Protein AF-A0A2M9R813-F1 (afdb_monomer)

Nearest PDB structures (foldseek):
  3gzi-assembly1_A-2  TM=3.754E-01  e=3.932E+00  Shewanella loihica PV-4
  2jcd-assembly1_B  TM=2.757E-01  e=6.248E+00  Streptomyces thioluteus

Secondary structure (DSSP, 8-state):
-------------------SSSSSSSSTT--S-PPPHHHHHHHHHHHHHHHS-----HHHHHHHHHHHHHHHHHHH-S-S-----TT--SHHHHHHHHHHHHHHHHHHT-

Foldseek 3Di:
DDDDDDDDDDDDDDDDDDDPPPVPVVPVPPPDPDDPPLLVVLVVLVVVVVVVPDDDDLQRSLLSQLVSLQVQCVVPNWAPDLD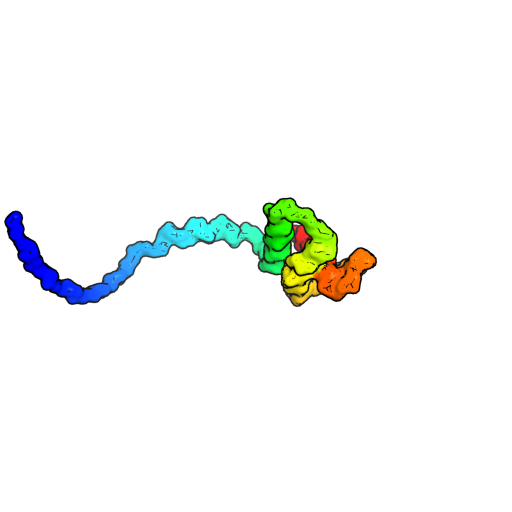ADPVQDDPSSSSSVRSVNSSVVSVVVD

Radius of gyration: 26.42 Å; Cα contacts (8 Å, |Δi|>4): 76; chains: 1; bounding box: 51×74×47 Å

pLDDT: mean 78.15, std 23.63, range [34.59, 97.69]

Structure (mmCIF, N/CA/C/O backbone):
data_AF-A0A2M9R813-F1
#
_entry.id   AF-A0A2M9R813-F1
#
loop_
_atom_site.group_PDB
_atom_site.id
_atom_site.type_symbol
_atom_site.label_atom_id
_atom_site.label_alt_id
_atom_site.label_comp_id
_atom_site.label_asym_id
_atom_site.label_entity_id
_atom_site.label_seq_id
_atom_site.pdbx_PDB_ins_code
_atom_site.Cartn_x
_atom_site.Cartn_y
_atom_site.Cartn_z
_atom_site.occupancy
_atom_site.B_iso_or_equiv
_atom_site.auth_seq_id
_atom_site.auth_comp_id
_atom_site.auth_asym_id
_atom_site.auth_atom_id
_atom_site.pdbx_PDB_model_num
ATOM 1 N N . MET A 1 1 ? -41.212 -55.891 28.209 1.00 34.78 1 MET A N 1
ATOM 2 C CA . MET A 1 1 ? -40.673 -57.266 28.129 1.00 34.78 1 MET A CA 1
ATOM 3 C C . MET A 1 1 ? -40.091 -57.402 26.726 1.00 34.78 1 MET A C 1
ATOM 5 O O . MET A 1 1 ? -40.854 -57.253 25.788 1.00 34.78 1 MET A O 1
ATOM 9 N N . ALA A 1 2 ? -38.773 -57.199 26.590 1.00 40.38 2 ALA A N 1
ATOM 10 C CA . ALA A 1 2 ? -37.757 -58.253 26.371 1.00 40.38 2 ALA A CA 1
ATOM 11 C C . ALA A 1 2 ? -37.697 -58.659 24.879 1.00 40.38 2 ALA A C 1
ATOM 13 O O . ALA A 1 2 ? -38.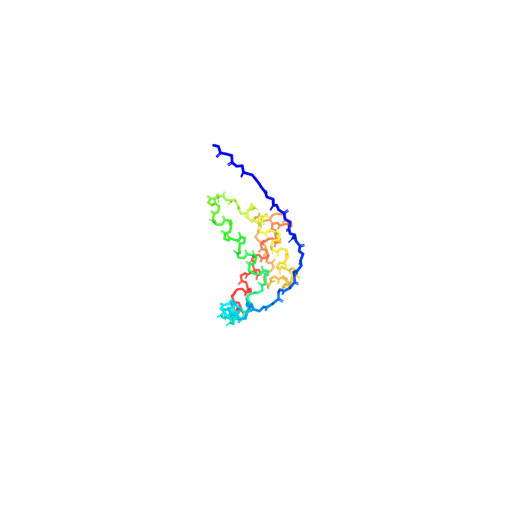743 -58.969 24.334 1.00 40.38 2 ALA A O 1
ATOM 14 N N . MET A 1 3 ? -36.591 -58.684 24.126 1.00 38.38 3 MET A N 1
ATOM 15 C CA . MET A 1 3 ? -35.130 -58.503 24.284 1.00 38.38 3 MET A CA 1
ATOM 16 C C . MET A 1 3 ? -34.584 -58.200 22.853 1.00 38.38 3 MET A C 1
ATOM 18 O O . MET A 1 3 ? -35.215 -58.612 21.884 1.00 38.38 3 MET A O 1
ATOM 22 N N . PHE A 1 4 ? -33.579 -57.331 22.642 1.00 46.47 4 PHE A N 1
ATOM 23 C CA . PHE A 1 4 ? -32.155 -57.660 22.342 1.00 46.47 4 PHE A CA 1
ATOM 24 C C . PHE A 1 4 ? -31.930 -59.007 21.620 1.00 46.47 4 PHE A C 1
ATOM 26 O O . PHE A 1 4 ? -32.503 -60.003 22.034 1.00 46.47 4 PHE A O 1
ATOM 33 N N . ALA A 1 5 ? -31.045 -59.218 20.644 1.00 47.41 5 ALA A N 1
ATOM 34 C CA . ALA A 1 5 ? -30.071 -58.480 19.826 1.00 47.41 5 ALA A CA 1
ATOM 35 C C . ALA A 1 5 ? -29.497 -59.536 18.835 1.00 47.41 5 ALA A C 1
ATOM 37 O O . ALA A 1 5 ? -29.683 -60.720 19.090 1.00 47.41 5 ALA A O 1
ATOM 38 N N . PHE A 1 6 ? -28.813 -59.156 17.749 1.00 47.72 6 PHE A N 1
ATOM 39 C CA . PHE A 1 6 ? -27.475 -59.664 17.365 1.00 47.72 6 PHE A CA 1
ATOM 40 C C . PHE A 1 6 ? -27.061 -59.156 15.971 1.00 47.72 6 PHE A C 1
ATOM 42 O O . PHE A 1 6 ? -27.744 -59.331 14.967 1.00 47.72 6 PHE A O 1
ATOM 49 N N . THR A 1 7 ? -25.911 -58.497 15.984 1.00 48.56 7 THR A N 1
ATOM 50 C CA . THR A 1 7 ? -25.053 -57.988 14.911 1.00 48.56 7 THR A CA 1
ATOM 51 C C . THR A 1 7 ? -24.156 -59.071 14.300 1.00 48.56 7 THR A C 1
ATOM 53 O O . THR A 1 7 ? -23.743 -59.961 15.041 1.00 48.56 7 THR A O 1
ATOM 56 N N . ALA A 1 8 ? -23.780 -58.894 13.021 1.00 41.41 8 ALA A N 1
ATOM 57 C CA . ALA A 1 8 ? -22.508 -59.222 12.317 1.00 41.41 8 ALA A CA 1
ATOM 58 C C . ALA A 1 8 ? -22.848 -59.560 10.839 1.00 41.41 8 ALA A C 1
ATOM 60 O O . ALA A 1 8 ? -23.820 -60.267 10.613 1.00 41.41 8 ALA A O 1
ATOM 61 N N . CYS A 1 9 ? -22.212 -59.066 9.771 1.00 43.91 9 CYS A N 1
ATOM 62 C CA . CYS A 1 9 ? -20.810 -58.724 9.520 1.00 43.91 9 CYS A CA 1
ATOM 63 C C . CYS A 1 9 ? -20.675 -57.514 8.569 1.00 43.91 9 CYS A C 1
ATOM 65 O O . CYS A 1 9 ? -21.465 -57.344 7.642 1.00 43.91 9 CYS A O 1
ATOM 67 N N . GLN A 1 10 ? -19.628 -56.719 8.803 1.00 41.56 10 GLN A N 1
ATOM 68 C CA . GLN A 1 10 ? -18.952 -55.875 7.811 1.00 41.56 10 GLN A CA 1
ATOM 69 C C . GLN A 1 10 ? -18.240 -56.763 6.772 1.00 41.56 10 GLN A C 1
ATOM 71 O O . GLN A 1 10 ? -17.797 -57.842 7.149 1.00 41.56 10 GLN A O 1
ATOM 76 N N . GLU A 1 11 ? -18.117 -56.317 5.517 1.00 39.62 11 GLU A N 1
ATOM 77 C CA . GLU A 1 11 ? -16.836 -55.915 4.890 1.00 39.62 11 GLU A CA 1
ATOM 78 C C . GLU A 1 11 ? -17.047 -55.455 3.425 1.00 39.62 11 GLU A C 1
ATOM 80 O O . GLU A 1 11 ? -17.719 -56.121 2.644 1.00 39.62 11 GLU A O 1
ATOM 85 N N . GLU A 1 12 ? -16.486 -54.270 3.146 1.00 34.59 12 GLU A N 1
ATOM 86 C CA . GLU A 1 12 ? -15.872 -53.732 1.910 1.00 34.59 12 GLU A CA 1
ATOM 87 C C . GLU A 1 12 ? -16.674 -53.523 0.595 1.00 34.59 12 GLU A C 1
ATOM 89 O O . GLU A 1 12 ? -17.234 -54.451 0.028 1.00 34.59 12 GLU A O 1
ATOM 94 N N . THR A 1 13 ? -16.930 -52.263 0.175 1.00 36.78 13 THR A N 1
ATOM 95 C CA . THR A 1 13 ? -16.181 -51.384 -0.795 1.00 36.78 13 THR A CA 1
ATOM 96 C C . THR A 1 13 ? -16.238 -51.917 -2.244 1.00 36.78 13 THR A C 1
ATOM 98 O O . THR A 1 13 ? -15.946 -53.078 -2.458 1.00 36.78 13 THR A O 1
ATOM 101 N N . GLU A 1 14 ? -16.696 -51.218 -3.297 1.00 35.81 14 GLU A N 1
ATOM 102 C CA . GLU A 1 14 ? -16.306 -49.923 -3.908 1.00 35.81 14 GLU A CA 1
ATOM 103 C C . GLU A 1 14 ? -17.496 -49.373 -4.759 1.00 35.81 14 GLU A C 1
ATOM 105 O O . GLU A 1 14 ? -18.205 -50.149 -5.394 1.00 35.81 14 GLU A O 1
ATOM 110 N N . ILE A 1 15 ? -17.943 -48.108 -4.633 1.00 42.09 15 ILE A N 1
ATOM 111 C CA . ILE A 1 15 ? -17.637 -46.909 -5.473 1.00 42.09 15 ILE A CA 1
ATOM 112 C C . ILE A 1 15 ? -17.640 -47.256 -6.991 1.00 42.09 15 ILE A C 1
ATOM 114 O O . ILE A 1 15 ? -16.973 -48.192 -7.403 1.00 42.09 15 ILE A O 1
ATOM 118 N N . ILE A 1 16 ? -18.375 -46.601 -7.907 1.00 39.75 16 ILE A N 1
ATOM 119 C CA . ILE A 1 16 ? -18.110 -45.274 -8.510 1.00 39.75 16 ILE A CA 1
ATOM 120 C C . ILE A 1 16 ? -19.313 -44.867 -9.411 1.00 39.75 16 ILE A C 1
ATOM 122 O O . ILE A 1 16 ? -19.950 -45.721 -10.021 1.00 39.75 16 ILE A O 1
ATOM 126 N N . GLN A 1 17 ? -19.509 -43.547 -9.567 1.00 37.88 17 GLN A N 1
ATOM 127 C CA . GLN A 1 17 ? -20.122 -42.806 -10.698 1.00 37.88 17 GLN A CA 1
ATOM 128 C C . GLN A 1 17 ? -21.411 -42.037 -10.387 1.00 37.88 17 GLN A C 1
ATOM 130 O O . GLN A 1 17 ? -22.493 -42.331 -10.888 1.00 37.88 17 GLN A O 1
ATOM 135 N N . THR A 1 18 ? -21.272 -40.937 -9.646 1.00 47.44 18 THR A N 1
ATOM 136 C CA . THR A 1 18 ? -22.123 -39.755 -9.862 1.00 47.44 18 THR A CA 1
ATOM 137 C C . THR A 1 18 ? -21.337 -38.486 -9.523 1.00 47.44 18 THR A C 1
ATOM 139 O O . THR A 1 18 ? -21.553 -37.868 -8.490 1.00 47.44 18 THR A O 1
ATOM 142 N N . GLU A 1 19 ? -20.384 -38.102 -10.378 1.00 45.78 19 GLU A N 1
ATOM 143 C CA . GLU A 1 19 ? -19.615 -36.855 -10.192 1.00 45.78 19 GLU A CA 1
ATOM 144 C C . GLU A 1 19 ? -19.518 -35.980 -11.454 1.00 45.78 19 GLU A C 1
ATOM 146 O O . GLU A 1 19 ? -18.817 -34.973 -11.468 1.00 45.78 19 GLU A O 1
ATOM 151 N N . GLU A 1 20 ? -20.264 -36.295 -12.516 1.00 44.31 20 GLU A N 1
ATOM 152 C CA . GLU A 1 20 ? -20.107 -35.613 -13.811 1.00 44.31 20 GLU A CA 1
ATOM 153 C C . GLU A 1 20 ? -21.078 -34.441 -14.059 1.00 44.31 20 GLU A C 1
ATOM 155 O O . GLU A 1 20 ? -21.104 -33.884 -15.152 1.00 44.31 20 GLU A O 1
ATOM 160 N N . GLN A 1 21 ? -21.881 -34.022 -13.070 1.00 40.94 21 GLN A N 1
ATOM 161 C CA . GLN A 1 21 ? -22.896 -32.969 -13.281 1.00 40.94 21 GLN A CA 1
ATOM 162 C C . GLN A 1 21 ? -22.840 -31.750 -12.350 1.00 40.94 21 GLN A C 1
ATOM 164 O O . GLN A 1 21 ? -23.660 -30.847 -12.497 1.00 40.94 21 GLN A O 1
ATOM 169 N N . VAL A 1 22 ? -21.844 -31.627 -11.465 1.00 47.00 22 VAL A N 1
ATOM 170 C CA . VAL A 1 22 ? -21.679 -30.405 -10.636 1.00 47.00 22 VAL A CA 1
ATOM 171 C C . VAL A 1 22 ? -20.508 -29.524 -11.103 1.00 47.00 22 VAL A C 1
ATOM 173 O O . VAL A 1 22 ? -20.401 -28.353 -10.737 1.00 47.00 22 VAL A O 1
ATOM 176 N N . THR A 1 23 ? -19.656 -30.021 -11.999 1.00 42.53 23 THR A N 1
ATOM 177 C CA . THR A 1 23 ? -18.474 -29.299 -12.504 1.00 42.53 23 THR A CA 1
ATOM 178 C C . THR A 1 23 ? -18.776 -28.290 -13.618 1.00 42.53 23 THR A C 1
ATOM 180 O O . THR A 1 23 ? -17.991 -27.365 -13.821 1.00 42.53 23 THR A O 1
ATOM 183 N N . ALA A 1 24 ? -19.932 -28.375 -14.286 1.00 41.44 24 ALA A N 1
ATOM 184 C CA . ALA A 1 24 ? -20.258 -27.507 -15.424 1.00 41.44 24 ALA A CA 1
ATOM 185 C C . ALA A 1 24 ? -20.794 -26.107 -15.047 1.00 41.44 24 ALA A C 1
ATOM 187 O O . ALA A 1 24 ? -20.726 -25.192 -15.865 1.00 41.44 24 ALA A O 1
ATOM 188 N N . GLN A 1 25 ? -21.277 -25.884 -13.815 1.00 40.50 25 GLN A N 1
ATOM 189 C CA . GLN A 1 25 ? -21.787 -24.564 -13.390 1.00 40.50 25 GLN A CA 1
ATOM 190 C C . GLN A 1 25 ? -20.786 -23.707 -12.600 1.00 40.50 25 GLN A C 1
ATOM 192 O O . GLN A 1 25 ? -21.023 -22.515 -12.417 1.00 40.50 25 GLN A O 1
ATOM 197 N N . LYS A 1 26 ? -19.627 -24.247 -12.198 1.00 46.31 26 LYS A N 1
ATOM 198 C CA . LYS A 1 26 ? -18.575 -23.462 -11.518 1.00 46.31 26 LYS A CA 1
ATOM 199 C C . LYS A 1 26 ? -17.533 -22.836 -12.453 1.00 46.31 26 LYS A C 1
ATOM 201 O O . LYS A 1 26 ? -16.711 -22.053 -11.991 1.00 46.31 26 LYS A O 1
ATOM 206 N N . GLN A 1 27 ? -17.570 -23.128 -13.755 1.00 43.53 27 GLN A N 1
ATOM 207 C CA . GLN A 1 27 ? -16.565 -22.652 -14.722 1.00 43.53 27 GLN A CA 1
ATOM 208 C C . GLN A 1 27 ? -17.059 -21.554 -15.685 1.00 43.53 27 GLN A C 1
ATOM 210 O O . GLN A 1 27 ? -16.294 -21.082 -16.523 1.00 43.53 27 GLN A O 1
ATOM 215 N N . ALA A 1 28 ? -18.298 -21.071 -15.544 1.00 43.91 28 ALA A N 1
ATOM 216 C CA . ALA A 1 28 ? -18.893 -20.092 -16.465 1.00 43.91 28 ALA A CA 1
ATOM 217 C C . ALA A 1 28 ? -18.707 -18.604 -16.074 1.00 43.91 28 ALA A C 1
ATOM 219 O O . ALA A 1 28 ? -19.365 -17.738 -16.645 1.00 43.91 28 ALA A O 1
ATOM 220 N N . GLN A 1 29 ? -17.803 -18.270 -15.141 1.00 44.00 29 GLN A N 1
ATOM 221 C CA . GLN A 1 29 ? -17.416 -16.873 -14.845 1.00 44.00 29 GLN A CA 1
ATOM 222 C C . GLN A 1 29 ? -15.901 -16.603 -14.901 1.00 44.00 29 GLN A C 1
ATOM 224 O O . GLN A 1 29 ? -15.451 -15.524 -14.533 1.00 44.00 29 GLN A O 1
ATOM 229 N N . ALA A 1 30 ? -15.097 -17.526 -15.429 1.00 44.88 30 ALA A N 1
ATOM 230 C CA . ALA A 1 30 ? -13.654 -17.331 -15.599 1.00 44.88 30 ALA A CA 1
ATOM 231 C C . ALA A 1 30 ? -13.288 -16.940 -17.044 1.00 44.88 30 ALA A C 1
ATOM 233 O O . ALA A 1 30 ? -12.447 -17.574 -17.670 1.00 44.88 30 ALA A O 1
ATOM 234 N N . LYS A 1 31 ? -13.939 -15.914 -17.610 1.00 52.19 31 LYS A N 1
ATOM 235 C CA . LYS A 1 31 ? -13.509 -15.278 -18.874 1.00 52.19 31 LYS A CA 1
ATOM 236 C C . LYS A 1 31 ? -13.784 -13.772 -18.876 1.00 52.19 31 LYS A C 1
ATOM 238 O O . LYS A 1 31 ? -14.630 -13.281 -19.614 1.00 52.19 31 LYS A O 1
ATOM 243 N N . LYS A 1 32 ? -13.036 -13.039 -18.055 1.00 48.19 32 LYS A N 1
ATOM 244 C CA . LYS A 1 32 ? -12.645 -11.634 -18.265 1.00 48.19 32 LYS A CA 1
ATOM 245 C C . LYS A 1 32 ? -11.224 -11.532 -17.723 1.00 48.19 32 LYS A C 1
ATOM 247 O O . LYS A 1 32 ? -10.976 -12.129 -16.682 1.00 48.19 32 LYS A O 1
ATOM 252 N N . GLY A 1 33 ? -10.299 -10.901 -18.452 1.00 53.00 33 GLY A N 1
ATOM 253 C CA . GLY A 1 33 ? -8.863 -10.894 -18.133 1.00 53.00 33 GLY A CA 1
ATOM 254 C C . GLY A 1 33 ? -8.622 -10.746 -16.632 1.00 53.00 33 GLY A C 1
ATOM 255 O O . GLY A 1 33 ? -8.951 -9.711 -16.053 1.00 53.00 33 GLY A O 1
ATOM 256 N N . SER A 1 34 ? -8.157 -11.824 -15.997 1.00 64.38 34 SER A N 1
ATOM 257 C CA . SER A 1 34 ? -8.105 -11.905 -14.540 1.00 64.38 34 SER A CA 1
ATOM 258 C C . SER A 1 34 ? -7.259 -10.756 -14.003 1.00 64.38 34 SER A C 1
ATOM 260 O O . SER A 1 34 ? -6.187 -10.450 -14.531 1.00 64.38 34 SER A O 1
ATOM 262 N N . GLU A 1 35 ? -7.770 -10.051 -12.998 1.00 70.75 35 GLU A N 1
ATOM 263 C CA . GLU A 1 35 ? -6.973 -9.090 -12.238 1.00 70.75 35 GLU A CA 1
ATOM 264 C C . GLU A 1 35 ? -5.736 -9.779 -11.655 1.00 70.75 35 GLU A C 1
ATOM 266 O O . GLU A 1 35 ? -5.884 -10.902 -11.166 1.00 70.75 35 GLU A O 1
ATOM 271 N N . PRO A 1 36 ? -4.517 -9.188 -11.749 1.00 86.06 36 PRO A N 1
ATOM 272 C CA . PRO A 1 36 ? -3.379 -9.694 -11.013 1.00 86.06 36 PRO A CA 1
ATOM 273 C C . PRO A 1 36 ? -3.787 -9.924 -9.568 1.00 86.06 36 PRO A C 1
ATOM 275 O O . PRO A 1 36 ? -4.548 -9.144 -8.977 1.00 86.06 36 PRO A O 1
ATOM 278 N N . ARG A 1 37 ? -3.296 -11.024 -9.010 1.00 90.00 37 ARG A N 1
ATOM 279 C CA . ARG A 1 37 ? -3.651 -11.446 -7.661 1.00 90.00 37 ARG A CA 1
ATOM 280 C C . ARG A 1 37 ? -3.330 -10.346 -6.652 1.00 90.00 37 ARG A C 1
ATOM 282 O O . ARG A 1 37 ? -4.117 -10.088 -5.752 1.00 90.00 37 ARG A O 1
ATOM 289 N N . GLU A 1 38 ? -2.207 -9.674 -6.840 1.00 91.88 38 GLU A N 1
ATOM 290 C CA . GLU A 1 38 ? -1.667 -8.634 -5.974 1.00 91.88 38 GLU A CA 1
ATOM 291 C C . GLU A 1 38 ? -2.547 -7.379 -6.002 1.00 91.88 38 GLU A C 1
ATOM 293 O O . GLU A 1 38 ? -2.843 -6.806 -4.956 1.00 91.88 38 GLU A O 1
ATOM 298 N N . VAL A 1 39 ? -3.050 -7.000 -7.182 1.00 92.44 39 VAL A N 1
ATOM 299 C CA . VAL A 1 39 ? -4.005 -5.889 -7.336 1.00 92.44 39 VAL A CA 1
ATOM 300 C C . VAL A 1 39 ? -5.325 -6.221 -6.628 1.00 92.44 39 VAL A C 1
ATOM 302 O O . VAL A 1 39 ? -5.882 -5.373 -5.929 1.00 92.44 39 VAL A O 1
ATOM 305 N N . SER A 1 40 ? -5.791 -7.470 -6.740 1.00 93.50 40 SER A N 1
ATOM 306 C CA . SER A 1 40 ? -7.000 -7.941 -6.046 1.00 93.50 40 SER A CA 1
ATOM 307 C C . SER A 1 40 ? -6.822 -7.903 -4.523 1.00 93.50 40 SER A C 1
ATOM 309 O O . SER A 1 40 ? -7.666 -7.359 -3.817 1.00 93.50 40 SER A O 1
ATOM 311 N N . GLN A 1 41 ? -5.685 -8.389 -4.015 1.00 94.44 41 GLN A N 1
ATOM 312 C CA . GLN A 1 41 ? -5.348 -8.363 -2.586 1.00 94.44 41 GLN A CA 1
ATOM 313 C C . GLN A 1 41 ? -5.242 -6.939 -2.035 1.00 94.44 41 GLN A C 1
ATOM 315 O O . GLN A 1 41 ? -5.720 -6.657 -0.936 1.00 94.44 41 GLN A O 1
ATOM 320 N N . PHE A 1 42 ? -4.644 -6.023 -2.800 1.00 96.19 42 PHE A N 1
ATOM 321 C CA . PHE A 1 42 ? -4.570 -4.617 -2.415 1.00 96.19 42 PHE A CA 1
ATOM 322 C C . PHE A 1 42 ? -5.978 -4.011 -2.302 1.00 96.19 42 PHE A C 1
ATOM 324 O O . PHE A 1 42 ? -6.313 -3.362 -1.308 1.00 96.19 42 PHE A O 1
ATOM 331 N N . ARG A 1 43 ? -6.837 -4.273 -3.296 1.00 95.00 43 ARG A N 1
ATOM 332 C CA . ARG A 1 43 ? -8.238 -3.830 -3.309 1.00 95.00 43 ARG A CA 1
ATOM 333 C C . ARG A 1 43 ? -9.029 -4.397 -2.129 1.00 95.00 43 ARG A C 1
ATOM 335 O O . ARG A 1 43 ? -9.785 -3.659 -1.501 1.00 95.00 43 ARG A O 1
ATOM 342 N N . GLU A 1 44 ? -8.860 -5.679 -1.819 1.00 96.12 44 GLU A N 1
ATOM 343 C CA . GLU A 1 44 ? -9.488 -6.327 -0.664 1.00 96.12 44 GLU A CA 1
ATOM 344 C C . GLU A 1 44 ? -9.074 -5.650 0.643 1.00 96.12 44 GLU A C 1
ATOM 346 O O . GLU A 1 44 ? -9.941 -5.337 1.459 1.00 96.12 44 GLU A O 1
ATOM 351 N N . LYS A 1 45 ? -7.784 -5.329 0.808 1.00 96.31 45 LYS A N 1
ATOM 352 C CA . LYS A 1 45 ? -7.306 -4.648 2.015 1.00 96.31 45 LYS A CA 1
ATOM 353 C C . LYS A 1 45 ? -7.887 -3.243 2.162 1.00 96.31 45 LYS A C 1
ATOM 355 O O . LYS A 1 45 ? -8.306 -2.869 3.253 1.00 96.31 45 LYS A O 1
ATOM 360 N N . LEU A 1 46 ? -7.994 -2.486 1.067 1.00 94.69 46 LEU A N 1
ATOM 361 C CA . LEU A 1 46 ? -8.685 -1.189 1.072 1.00 94.69 46 LEU A CA 1
ATOM 362 C C . LEU A 1 46 ? -10.154 -1.323 1.499 1.00 94.69 46 LEU A C 1
ATOM 364 O O . LEU A 1 46 ? -10.649 -0.5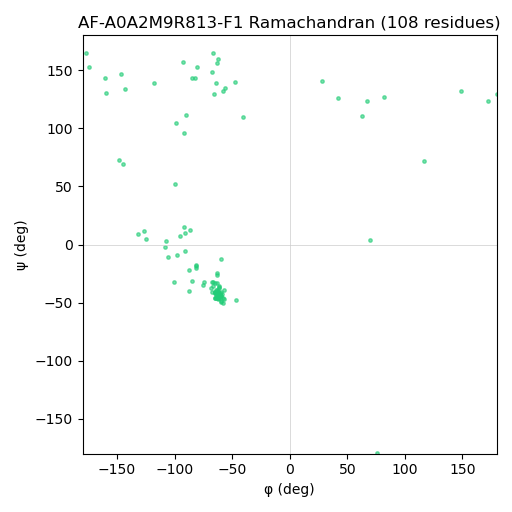08 2.275 1.00 94.69 46 LEU A O 1
ATOM 368 N N . GLN A 1 47 ? -10.854 -2.350 1.011 1.00 95.44 47 GLN A N 1
ATOM 369 C CA . GLN A 1 47 ? -12.244 -2.601 1.395 1.00 95.44 47 GLN A CA 1
ATOM 370 C C . GLN A 1 47 ? -12.376 -3.029 2.857 1.00 95.44 47 GLN A C 1
ATOM 372 O O . GLN A 1 47 ? -13.336 -2.633 3.506 1.00 95.44 47 GLN A O 1
ATOM 377 N N . GLU A 1 48 ? -11.440 -3.822 3.375 1.00 95.38 48 GLU A N 1
ATOM 378 C CA . GLU A 1 48 ? -11.391 -4.211 4.787 1.00 95.38 48 GLU A CA 1
ATOM 379 C C . GLU A 1 48 ? -11.262 -2.976 5.688 1.00 95.38 48 GLU A C 1
ATOM 381 O O . GLU A 1 48 ? -12.080 -2.792 6.587 1.00 95.38 48 GLU A O 1
ATOM 386 N N . ILE A 1 49 ? -10.312 -2.085 5.379 1.00 93.50 49 ILE A N 1
ATOM 387 C CA . ILE A 1 49 ? -10.101 -0.821 6.102 1.00 93.50 49 ILE A CA 1
ATOM 388 C C . ILE A 1 49 ? -11.354 0.062 6.024 1.00 93.50 49 ILE A C 1
ATOM 390 O O . ILE A 1 49 ? -11.777 0.626 7.024 1.00 93.50 49 ILE A O 1
ATOM 394 N N . ALA A 1 50 ? -11.990 0.165 4.854 1.00 92.25 50 ALA A N 1
ATOM 395 C CA . ALA A 1 50 ? -13.211 0.955 4.701 1.00 92.25 50 ALA A CA 1
ATOM 396 C C . ALA A 1 50 ? -14.416 0.356 5.453 1.00 92.25 50 ALA A C 1
ATOM 398 O O . ALA A 1 50 ? -15.288 1.093 5.910 1.00 92.25 50 ALA A O 1
ATOM 399 N N . ARG A 1 51 ? -14.487 -0.977 5.572 1.00 94.75 51 ARG A N 1
ATOM 400 C CA . ARG A 1 51 ? -15.573 -1.691 6.264 1.00 94.75 51 ARG A CA 1
ATOM 401 C C . ARG A 1 51 ? -15.409 -1.728 7.779 1.00 94.75 51 ARG A C 1
ATOM 403 O O . ARG A 1 51 ? -16.411 -1.960 8.448 1.00 94.75 51 ARG A O 1
ATOM 410 N N . SER A 1 52 ? -14.205 -1.520 8.317 1.00 92.44 52 SER A N 1
ATOM 411 C CA . SER A 1 52 ? -13.996 -1.534 9.771 1.00 92.44 52 SER A CA 1
ATOM 412 C C . SER A 1 52 ? -14.770 -0.417 10.479 1.00 92.44 52 SER A C 1
ATOM 414 O O . SER A 1 52 ? -15.111 -0.557 11.648 1.00 92.44 52 SER A O 1
ATOM 416 N N . GLY A 1 53 ? -15.083 0.676 9.771 1.00 87.75 53 GLY A N 1
ATOM 417 C CA . GLY A 1 53 ? -15.753 1.845 10.346 1.00 87.75 53 GLY A CA 1
ATOM 418 C C . GLY A 1 53 ? -14.865 2.641 11.307 1.00 87.75 53 GLY A C 1
ATOM 419 O O . GLY A 1 53 ? -15.327 3.614 11.901 1.00 87.75 53 GLY A O 1
ATOM 420 N N . GLU A 1 54 ? -13.598 2.249 11.452 1.00 91.69 54 GLU A N 1
ATOM 421 C CA . GLU A 1 54 ? -12.615 2.944 12.270 1.00 91.69 54 GLU A CA 1
ATOM 422 C C . GLU A 1 54 ? -12.011 4.122 11.498 1.00 91.69 54 GLU A C 1
ATOM 424 O O . GLU A 1 54 ? -11.771 4.069 10.289 1.00 91.69 54 GLU A O 1
ATOM 429 N N . SER A 1 55 ? -11.752 5.214 12.215 1.00 92.38 55 SER A N 1
ATOM 430 C CA . SER A 1 55 ? -11.082 6.384 11.656 1.00 92.38 55 SER A CA 1
ATOM 431 C C . SER A 1 55 ? -9.580 6.271 11.884 1.00 92.38 55 SER A C 1
ATOM 433 O O . SER A 1 55 ? -9.084 6.673 12.932 1.00 92.38 55 SER A O 1
ATOM 435 N N . TYR A 1 56 ? -8.859 5.768 10.886 1.00 92.94 56 TYR A N 1
ATOM 436 C CA . TYR A 1 56 ? -7.396 5.726 10.895 1.00 92.94 56 TYR A CA 1
ATOM 437 C C . TYR A 1 56 ? -6.787 7.044 10.404 1.00 92.94 56 TYR A C 1
ATOM 439 O O . TYR A 1 56 ? -7.279 7.658 9.450 1.00 92.94 56 TYR A O 1
ATOM 447 N N . SER A 1 57 ? -5.671 7.444 11.004 1.00 93.75 57 SER A N 1
ATOM 448 C CA . SER A 1 57 ? -4.765 8.453 10.451 1.00 93.75 57 SER A CA 1
ATOM 449 C C . SER A 1 57 ? -4.087 7.959 9.164 1.00 93.75 57 SER A C 1
ATOM 451 O O . SER A 1 57 ? -4.078 6.766 8.860 1.00 93.75 57 SER A O 1
ATOM 453 N N . GLU A 1 58 ? -3.491 8.869 8.389 1.00 91.81 58 GLU A N 1
ATOM 454 C CA . GLU A 1 58 ? -2.782 8.503 7.149 1.00 91.81 58 GLU A CA 1
ATOM 455 C C . GLU A 1 58 ? -1.589 7.570 7.403 1.00 91.81 58 GLU A C 1
ATOM 457 O O . GLU A 1 58 ? -1.374 6.628 6.644 1.00 91.81 58 GLU A O 1
ATOM 462 N N . SER A 1 59 ? -0.866 7.779 8.507 1.00 93.44 59 SER A N 1
ATOM 463 C CA . SER A 1 59 ? 0.223 6.896 8.944 1.00 93.44 59 SER A CA 1
ATOM 464 C C . SER A 1 59 ? -0.295 5.484 9.245 1.00 93.44 59 SER A C 1
ATOM 466 O O . SER A 1 59 ? 0.230 4.502 8.726 1.00 93.44 59 SER A O 1
ATOM 468 N N . GLU A 1 60 ? -1.398 5.359 9.989 1.00 95.00 60 GLU A N 1
ATOM 469 C CA . GLU A 1 60 ? -1.995 4.053 10.298 1.00 95.00 60 GLU A CA 1
ATOM 470 C C . GLU A 1 60 ? -2.492 3.335 9.040 1.00 95.00 60 GLU A C 1
ATOM 472 O O . GLU A 1 60 ? -2.233 2.143 8.869 1.00 95.00 60 GLU A O 1
ATOM 477 N N . LYS A 1 61 ? -3.142 4.051 8.113 1.00 94.31 61 LYS A N 1
ATOM 478 C CA . LYS A 1 61 ? -3.540 3.480 6.815 1.00 94.31 61 LYS A CA 1
ATOM 479 C C . LYS A 1 61 ? -2.330 2.979 6.037 1.00 94.31 61 LYS A C 1
ATOM 481 O O . LYS A 1 61 ? -2.381 1.882 5.482 1.00 94.31 61 LYS A O 1
ATOM 486 N N . ALA A 1 62 ? -1.248 3.755 6.007 1.00 94.81 62 ALA A N 1
ATOM 487 C CA . ALA A 1 62 ? -0.017 3.366 5.336 1.00 94.81 62 ALA A CA 1
ATOM 488 C C . ALA A 1 62 ? 0.560 2.082 5.953 1.00 94.81 62 ALA A C 1
ATOM 490 O O . ALA A 1 62 ? 0.840 1.129 5.229 1.00 94.81 62 ALA A O 1
ATOM 491 N N . MET A 1 63 ? 0.616 1.982 7.281 1.00 96.56 63 MET A N 1
ATOM 492 C CA . MET A 1 63 ? 1.081 0.768 7.960 1.00 96.56 63 MET A CA 1
ATOM 493 C C . MET A 1 63 ? 0.184 -0.451 7.698 1.00 96.56 63 MET A C 1
ATOM 495 O O . MET A 1 63 ? 0.688 -1.554 7.488 1.00 96.56 63 MET A O 1
ATOM 499 N N . LEU A 1 64 ? -1.139 -0.270 7.650 1.00 96.50 64 LEU A N 1
ATOM 500 C CA . LEU A 1 64 ? -2.088 -1.342 7.323 1.00 96.50 64 LEU A CA 1
ATOM 501 C C . LEU A 1 64 ? -1.960 -1.826 5.870 1.00 96.50 64 LEU A C 1
ATOM 503 O O . LEU A 1 64 ? -2.203 -3.002 5.584 1.00 96.50 64 LEU A O 1
ATOM 507 N N . LEU A 1 65 ? -1.591 -0.927 4.955 1.00 96.75 65 LEU A N 1
ATOM 508 C CA . LEU A 1 65 ? -1.413 -1.219 3.533 1.00 96.75 65 LEU A CA 1
ATOM 509 C C . LEU A 1 65 ? -0.004 -1.707 3.187 1.00 96.75 65 LEU A C 1
ATOM 511 O O . LEU A 1 65 ? 0.159 -2.388 2.175 1.00 96.75 65 LEU A O 1
ATOM 515 N N . TYR A 1 66 ? 1.002 -1.421 4.014 1.00 97.69 66 TYR A N 1
ATOM 516 C CA . TYR A 1 66 ? 2.402 -1.759 3.752 1.00 97.69 66 TYR A CA 1
ATOM 517 C C . TYR A 1 66 ? 2.625 -3.213 3.276 1.00 97.69 66 TYR A C 1
ATOM 519 O O . TYR A 1 66 ? 3.262 -3.395 2.236 1.00 97.69 66 TYR A O 1
ATOM 527 N N . PRO A 1 67 ? 2.051 -4.261 3.909 1.00 97.12 67 PRO A N 1
ATOM 528 C CA . PRO A 1 67 ? 2.314 -5.642 3.497 1.00 97.12 67 PRO A CA 1
ATOM 529 C C . PRO A 1 67 ? 1.808 -5.986 2.091 1.00 97.12 67 PRO A C 1
ATOM 531 O O . PRO A 1 67 ? 2.404 -6.816 1.403 1.00 97.12 67 PRO A O 1
ATOM 534 N N . VAL A 1 68 ? 0.688 -5.390 1.668 1.00 97.19 68 VAL A N 1
ATOM 535 C CA . VAL A 1 68 ? 0.130 -5.604 0.321 1.00 97.19 68 VAL A CA 1
ATOM 536 C C . VAL A 1 68 ? 0.781 -4.679 -0.703 1.00 97.19 68 VAL A C 1
ATOM 538 O O . VAL A 1 68 ? 0.977 -5.083 -1.845 1.00 97.19 68 VAL A O 1
ATOM 541 N N . ALA A 1 69 ? 1.189 -3.480 -0.285 1.00 97.12 69 ALA A N 1
ATOM 542 C CA . ALA A 1 69 ? 1.932 -2.530 -1.100 1.00 97.12 69 ALA A CA 1
ATOM 543 C C . ALA A 1 69 ? 3.318 -3.048 -1.489 1.00 97.12 69 ALA A C 1
ATOM 545 O O . ALA A 1 69 ? 3.671 -2.994 -2.664 1.00 97.12 69 ALA A O 1
ATOM 546 N N . GLN A 1 70 ? 4.064 -3.607 -0.531 1.00 97.44 70 GLN A N 1
ATOM 547 C CA . GLN A 1 70 ? 5.377 -4.198 -0.788 1.00 97.44 70 GLN A CA 1
ATOM 548 C C . GLN A 1 70 ? 5.272 -5.311 -1.835 1.00 97.44 70 GLN A C 1
ATOM 550 O O . GLN A 1 70 ? 5.955 -5.262 -2.849 1.00 97.44 70 GLN A O 1
ATOM 555 N N . LYS A 1 71 ? 4.336 -6.254 -1.656 1.00 96.06 71 LYS A N 1
ATOM 556 C CA . LYS A 1 71 ? 4.114 -7.350 -2.615 1.00 96.06 71 LYS A CA 1
ATOM 557 C C . LYS A 1 71 ? 3.738 -6.850 -4.006 1.00 96.06 71 LYS A C 1
ATOM 559 O O . LYS A 1 71 ? 4.197 -7.397 -5.002 1.00 96.06 71 LYS A O 1
ATOM 564 N N . LEU A 1 72 ? 2.894 -5.822 -4.077 1.00 95.94 72 LEU A N 1
ATOM 565 C CA . LEU A 1 72 ? 2.499 -5.220 -5.344 1.00 95.94 72 LEU A CA 1
ATOM 566 C C . LEU A 1 72 ? 3.711 -4.616 -6.070 1.00 95.94 72 LEU A C 1
ATOM 568 O O . LEU A 1 72 ? 3.870 -4.844 -7.268 1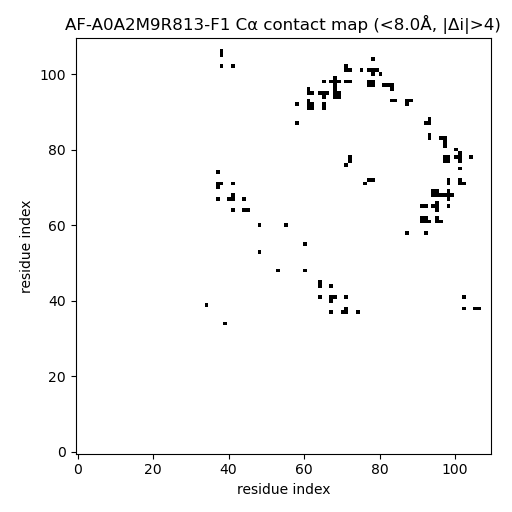.00 95.94 72 LEU A O 1
ATOM 5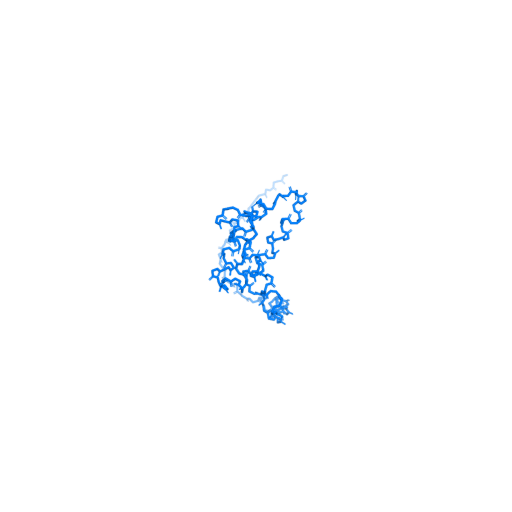72 N N . ILE A 1 73 ? 4.568 -3.884 -5.351 1.00 96.38 73 ILE A N 1
ATOM 573 C CA . ILE A 1 73 ? 5.809 -3.316 -5.896 1.00 96.38 73 ILE A CA 1
ATOM 574 C C . ILE A 1 73 ? 6.784 -4.425 -6.301 1.00 96.38 73 ILE A C 1
ATOM 576 O O . ILE A 1 73 ? 7.380 -4.339 -7.370 1.00 96.38 73 ILE A O 1
ATOM 580 N N . ASP A 1 74 ? 6.923 -5.483 -5.505 1.00 95.69 74 ASP A N 1
ATOM 581 C CA . ASP A 1 74 ? 7.836 -6.591 -5.806 1.00 95.69 74 ASP A CA 1
ATOM 582 C C . ASP A 1 74 ? 7.465 -7.297 -7.121 1.00 95.69 74 ASP A C 1
ATOM 584 O O . ASP A 1 74 ? 8.341 -7.718 -7.874 1.00 95.69 74 ASP A O 1
ATOM 588 N N . VAL A 1 75 ? 6.165 -7.407 -7.418 1.00 95.25 75 VAL A N 1
ATOM 589 C CA . VAL A 1 75 ? 5.660 -8.080 -8.626 1.00 95.25 75 VAL A CA 1
ATOM 590 C C . VAL A 1 75 ? 5.580 -7.143 -9.832 1.00 95.25 75 VAL A C 1
ATOM 592 O O . VAL A 1 75 ? 5.889 -7.552 -10.951 1.00 95.25 75 VAL A O 1
ATOM 595 N N . HIS A 1 76 ? 5.150 -5.895 -9.637 1.00 92.94 76 HIS A N 1
ATOM 596 C CA . HIS A 1 76 ? 4.852 -4.964 -10.733 1.00 92.94 76 HIS A CA 1
ATOM 597 C C . HIS A 1 76 ? 5.872 -3.829 -10.894 1.00 92.94 76 HIS A C 1
ATOM 599 O O . HIS A 1 76 ? 5.738 -3.010 -11.809 1.00 92.94 76 HIS A O 1
ATOM 605 N N . GLY A 1 77 ? 6.878 -3.773 -10.025 1.00 94.06 77 GLY A N 1
ATOM 606 C CA . GLY A 1 77 ? 7.854 -2.696 -9.947 1.00 94.06 77 GLY A CA 1
ATOM 607 C C . GLY A 1 77 ? 7.307 -1.428 -9.292 1.00 94.06 77 GLY A C 1
ATOM 608 O O . GLY A 1 77 ? 6.142 -1.334 -8.898 1.00 94.06 77 GLY A O 1
ATOM 609 N N . MET A 1 78 ? 8.177 -0.422 -9.210 1.00 95.81 78 MET A N 1
ATOM 610 C CA . MET A 1 78 ? 7.829 0.906 -8.706 1.00 95.81 78 MET A CA 1
ATOM 611 C C . MET A 1 78 ? 6.776 1.603 -9.595 1.00 95.81 78 MET A C 1
ATOM 613 O O . MET A 1 78 ? 6.632 1.255 -10.779 1.00 95.81 78 MET A O 1
ATOM 617 N N . PRO A 1 79 ? 6.013 2.564 -9.039 1.00 95.44 79 PRO A N 1
ATOM 618 C CA . PRO A 1 79 ? 5.185 3.464 -9.839 1.00 95.44 79 PRO A CA 1
ATOM 619 C C . PRO A 1 79 ? 6.032 4.331 -10.777 1.00 95.44 79 PRO A C 1
ATOM 621 O O . PRO A 1 79 ? 7.227 4.522 -10.543 1.00 95.44 79 PRO A O 1
ATOM 624 N N . GLU A 1 80 ? 5.407 4.864 -11.825 1.00 94.06 80 GLU A N 1
ATOM 625 C CA . G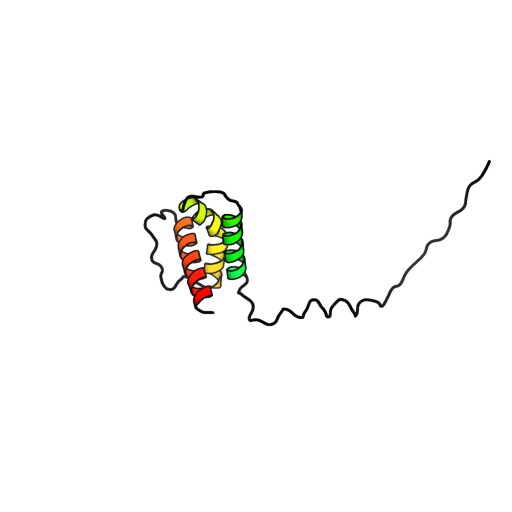LU A 1 80 ? 6.033 5.843 -12.723 1.00 94.06 80 GLU A CA 1
ATOM 626 C C . GLU A 1 80 ? 6.396 7.125 -11.962 1.00 94.06 80 GLU A C 1
ATOM 628 O O . GLU A 1 80 ? 7.478 7.683 -12.150 1.00 94.06 80 GLU A O 1
ATOM 633 N N . ASP A 1 81 ? 5.515 7.561 -11.058 1.00 94.06 81 ASP A N 1
ATOM 634 C CA . ASP A 1 81 ? 5.762 8.680 -10.153 1.00 94.06 81 ASP A CA 1
ATOM 635 C C . ASP A 1 81 ? 6.199 8.193 -8.763 1.00 94.06 81 ASP A C 1
ATOM 637 O O . ASP A 1 81 ? 5.386 7.774 -7.933 1.00 94.06 81 ASP A O 1
ATOM 641 N N . THR A 1 82 ? 7.498 8.319 -8.488 1.00 94.56 82 THR A N 1
ATOM 642 C CA . THR A 1 82 ? 8.104 7.947 -7.204 1.00 94.56 82 THR A CA 1
ATOM 643 C C . THR A 1 82 ? 8.155 9.091 -6.192 1.00 94.56 82 THR A C 1
ATOM 645 O O . THR A 1 82 ? 8.830 8.967 -5.169 1.00 94.56 82 THR A O 1
ATOM 648 N N . THR A 1 83 ? 7.501 10.228 -6.451 1.00 95.19 83 THR A N 1
ATOM 649 C CA . THR A 1 83 ? 7.414 11.295 -5.447 1.00 95.19 83 THR A CA 1
ATOM 650 C C . THR A 1 83 ? 6.633 10.801 -4.235 1.00 95.19 83 THR A C 1
ATOM 652 O O . THR A 1 83 ? 5.621 10.108 -4.369 1.00 95.19 83 THR A O 1
ATOM 655 N N . VAL A 1 84 ? 7.094 11.154 -3.039 1.00 92.44 84 VAL A N 1
ATOM 656 C CA . VAL A 1 84 ? 6.432 10.782 -1.789 1.00 92.44 84 VAL A CA 1
ATOM 657 C C . VAL A 1 84 ? 5.997 12.039 -1.058 1.00 92.44 84 VAL A C 1
ATOM 659 O O . VAL A 1 84 ? 6.727 13.031 -1.035 1.00 92.44 84 VAL A O 1
ATOM 662 N N . ASP A 1 85 ? 4.795 12.004 -0.490 1.00 90.81 85 ASP A N 1
ATOM 663 C CA . ASP A 1 85 ? 4.292 13.101 0.326 1.00 90.81 85 ASP A CA 1
ATOM 664 C C . ASP A 1 85 ? 5.149 13.230 1.606 1.00 90.81 85 ASP A C 1
ATOM 666 O O . ASP A 1 85 ? 5.364 12.224 2.291 1.00 90.81 85 ASP A O 1
ATOM 670 N N . PRO A 1 86 ? 5.649 14.434 1.953 1.00 91.00 86 PRO A N 1
ATOM 671 C CA . PRO A 1 86 ? 6.475 14.654 3.141 1.00 91.00 86 PRO A CA 1
ATOM 672 C C . PRO A 1 86 ? 5.795 14.297 4.472 1.00 91.00 86 PRO A C 1
ATOM 674 O O . PRO A 1 86 ? 6.482 14.234 5.495 1.00 91.00 86 PRO A O 1
ATOM 677 N N . ILE A 1 87 ? 4.476 14.064 4.498 1.00 91.19 87 ILE A N 1
ATOM 678 C CA . ILE A 1 87 ? 3.802 13.529 5.690 1.00 91.19 87 ILE A CA 1
ATOM 679 C C . ILE A 1 87 ? 4.282 12.115 6.060 1.00 91.19 87 ILE A C 1
ATOM 681 O O . ILE A 1 87 ? 4.229 11.768 7.240 1.00 91.19 87 ILE A O 1
ATOM 685 N N . PHE A 1 88 ? 4.767 11.327 5.090 1.00 93.44 88 PHE A N 1
ATOM 686 C CA . PHE A 1 88 ? 5.257 9.961 5.291 1.00 93.44 88 PHE A CA 1
ATOM 687 C C . PHE A 1 88 ? 6.753 9.964 5.608 1.00 93.44 88 PHE A C 1
ATOM 689 O O . PHE A 1 88 ? 7.604 10.286 4.772 1.00 93.44 88 PHE A O 1
ATOM 696 N N . LYS A 1 89 ? 7.086 9.603 6.844 1.00 92.06 89 LYS A N 1
ATOM 697 C CA . LYS A 1 89 ? 8.433 9.757 7.403 1.00 92.06 89 LYS A CA 1
ATOM 698 C C . LYS A 1 89 ? 9.219 8.458 7.395 1.00 92.06 89 LYS A C 1
ATOM 700 O O . LYS A 1 89 ? 10.442 8.508 7.280 1.00 92.06 89 LYS A O 1
ATOM 705 N N . THR A 1 90 ? 8.546 7.320 7.549 1.00 95.38 90 THR A N 1
ATOM 706 C CA . THR A 1 90 ? 9.213 6.014 7.619 1.00 95.38 90 THR A CA 1
ATOM 707 C C . THR A 1 90 ? 9.299 5.352 6.250 1.00 95.38 90 THR A C 1
ATOM 709 O O . THR A 1 90 ? 8.517 5.642 5.345 1.00 95.38 90 THR A O 1
ATOM 712 N N . THR A 1 91 ? 10.251 4.435 6.084 1.00 95.38 91 THR A N 1
ATOM 713 C CA . THR A 1 91 ? 10.403 3.679 4.835 1.00 95.38 91 THR A CA 1
ATOM 714 C C . THR A 1 91 ? 9.158 2.846 4.532 1.00 95.38 91 THR A C 1
ATOM 716 O O . THR A 1 91 ? 8.756 2.738 3.375 1.00 95.38 91 THR A O 1
ATOM 719 N N . GLU A 1 92 ? 8.514 2.294 5.557 1.00 96.88 92 GLU A N 1
ATOM 720 C CA . GLU A 1 92 ? 7.286 1.512 5.439 1.00 96.88 92 GLU A CA 1
ATOM 721 C C . GLU A 1 92 ? 6.123 2.372 4.942 1.00 96.88 92 GLU A C 1
ATOM 723 O O . GLU A 1 92 ? 5.430 1.983 4.003 1.00 96.88 92 GLU A O 1
ATOM 728 N N . GLU A 1 93 ? 5.945 3.566 5.511 1.00 96.94 93 GLU A N 1
ATOM 729 C CA . GLU A 1 93 ? 4.915 4.514 5.084 1.00 96.94 93 GLU A CA 1
ATOM 730 C C . GLU A 1 93 ? 5.127 4.961 3.635 1.00 96.94 93 GLU A C 1
ATOM 732 O O . GLU A 1 93 ? 4.197 4.947 2.824 1.00 96.94 93 GLU A O 1
ATOM 737 N N . GLN A 1 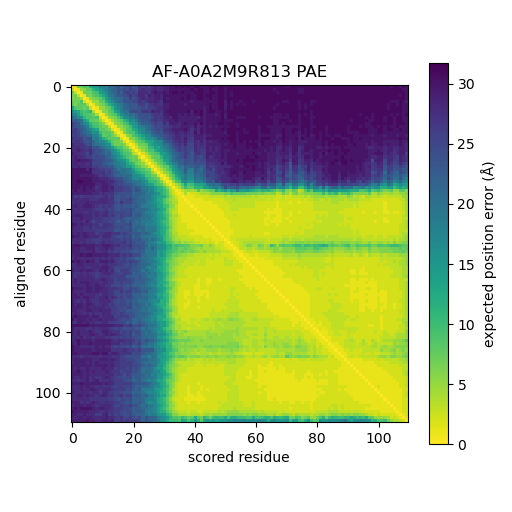94 ? 6.369 5.309 3.289 1.00 97.06 94 GLN A N 1
ATOM 738 C CA . GLN A 1 94 ? 6.737 5.712 1.935 1.00 97.06 94 GLN A CA 1
ATOM 739 C C . GLN A 1 94 ? 6.490 4.572 0.940 1.00 97.06 94 GLN A C 1
ATOM 741 O O . GLN A 1 94 ? 5.912 4.790 -0.123 1.00 97.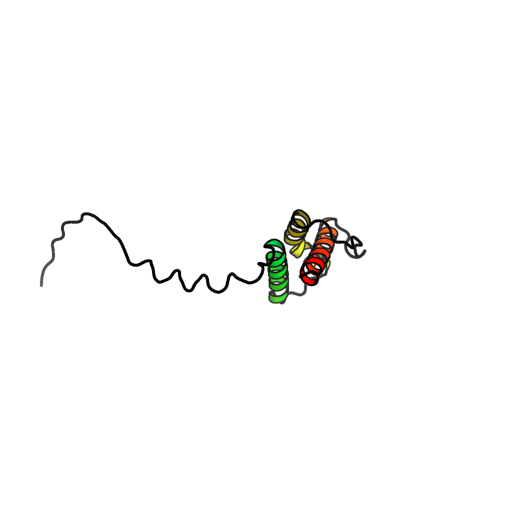06 94 GLN A O 1
ATOM 746 N N . THR A 1 95 ? 6.849 3.339 1.301 1.00 97.06 95 THR A N 1
ATOM 747 C CA . THR A 1 95 ? 6.608 2.153 0.468 1.00 97.06 95 THR A CA 1
ATOM 748 C C . THR A 1 95 ? 5.119 1.876 0.300 1.00 97.06 95 THR A C 1
ATOM 750 O O . THR A 1 95 ? 4.666 1.585 -0.806 1.00 97.06 95 THR A O 1
ATOM 753 N N . ALA A 1 96 ? 4.334 2.003 1.371 1.00 97.38 96 ALA A N 1
ATOM 754 C CA . ALA A 1 96 ? 2.888 1.846 1.310 1.00 97.38 96 ALA A CA 1
ATOM 755 C C . ALA A 1 96 ? 2.245 2.864 0.361 1.00 97.38 96 ALA A C 1
ATOM 757 O O . ALA A 1 96 ? 1.409 2.501 -0.470 1.00 97.38 96 ALA A O 1
ATOM 758 N N . TYR A 1 97 ? 2.685 4.121 0.439 1.00 97.44 97 TYR A N 1
ATOM 759 C CA . TYR A 1 97 ? 2.226 5.191 -0.438 1.00 97.44 97 TYR A CA 1
ATOM 760 C C . TYR A 1 97 ? 2.600 4.948 -1.907 1.00 97.44 97 TYR A C 1
ATOM 762 O O . TYR A 1 97 ? 1.752 5.061 -2.795 1.00 97.44 97 TYR A O 1
ATOM 770 N N . LEU A 1 98 ? 3.844 4.546 -2.178 1.00 97.69 98 LEU A N 1
ATOM 771 C CA . LEU A 1 98 ? 4.293 4.200 -3.529 1.00 97.69 98 LEU A CA 1
ATOM 772 C C . LEU A 1 98 ? 3.544 2.984 -4.088 1.00 97.69 98 LEU A C 1
ATOM 774 O O . LEU A 1 98 ? 3.149 2.982 -5.254 1.00 97.69 98 LEU A O 1
ATOM 778 N N . GLY A 1 99 ? 3.278 1.972 -3.261 1.00 96.94 99 GLY A N 1
ATOM 779 C CA . GLY A 1 99 ? 2.493 0.811 -3.673 1.00 96.94 99 GLY A CA 1
ATOM 780 C C . GLY A 1 99 ? 1.040 1.182 -3.953 1.00 96.94 99 GLY A C 1
ATOM 781 O O . GLY A 1 99 ? 0.459 0.695 -4.919 1.00 96.94 99 GLY A O 1
ATOM 782 N N . PHE A 1 100 ? 0.468 2.119 -3.194 1.00 96.75 100 PHE A N 1
ATOM 783 C CA . PHE A 1 100 ? -0.841 2.682 -3.511 1.00 96.75 100 PHE A CA 1
ATOM 784 C C . PHE A 1 100 ? -0.842 3.419 -4.859 1.00 96.75 100 PHE A C 1
ATOM 786 O O . PHE A 1 100 ? -1.730 3.179 -5.678 1.00 96.75 100 PHE A O 1
ATOM 793 N N . LYS A 1 101 ? 0.167 4.254 -5.149 1.00 96.44 101 LYS A N 1
ATOM 794 C CA . LYS A 1 101 ? 0.314 4.887 -6.474 1.00 96.44 101 LYS A CA 1
ATOM 795 C C . LYS A 1 101 ? 0.383 3.845 -7.588 1.00 96.44 101 LYS A C 1
ATOM 797 O O . LYS A 1 101 ? -0.367 3.940 -8.560 1.00 96.44 101 LYS A O 1
ATOM 802 N N . LYS A 1 102 ? 1.201 2.805 -7.402 1.00 96.38 102 LYS A N 1
ATOM 803 C CA . LYS A 1 102 ? 1.329 1.710 -8.367 1.00 96.38 102 LYS A CA 1
ATOM 804 C C . LYS A 1 102 ? 0.004 0.987 -8.591 1.00 96.38 102 LYS A C 1
ATOM 806 O O . LYS A 1 102 ? -0.349 0.679 -9.726 1.00 96.38 102 LYS A O 1
ATOM 811 N N . PHE A 1 103 ? -0.758 0.745 -7.527 1.00 96.12 103 PHE A N 1
ATOM 812 C CA . PHE A 1 103 ? -2.092 0.158 -7.624 1.00 96.12 103 PHE A CA 1
ATOM 813 C C . PHE A 1 103 ? -3.013 1.016 -8.500 1.00 96.12 103 PHE A C 1
ATOM 815 O O . PHE A 1 103 ? -3.667 0.490 -9.400 1.00 96.12 103 PHE A O 1
ATOM 822 N N . ILE A 1 104 ? -3.027 2.336 -8.296 1.00 95.19 104 ILE A N 1
ATOM 823 C CA . ILE A 1 104 ? -3.833 3.256 -9.107 1.00 95.19 104 ILE A CA 1
ATOM 824 C C . ILE A 1 104 ? -3.410 3.230 -10.583 1.00 95.19 104 ILE A C 1
ATOM 826 O O . ILE A 1 104 ? -4.281 3.200 -11.451 1.00 95.19 104 ILE A O 1
ATOM 830 N N . GLU A 1 105 ? -2.110 3.206 -10.884 1.00 94.38 105 GLU A N 1
ATOM 831 C CA . GLU A 1 105 ? -1.603 3.068 -12.259 1.00 94.38 105 GLU A CA 1
ATOM 832 C C . GLU A 1 105 ? -2.081 1.769 -12.917 1.00 94.38 105 GLU A C 1
ATOM 834 O O . GLU A 1 105 ? -2.632 1.792 -14.017 1.00 94.38 105 GLU A O 1
ATOM 839 N N . LEU A 1 106 ? -1.937 0.635 -12.224 1.00 92.06 106 LEU A N 1
ATOM 840 C CA . LEU A 1 106 ? -2.344 -0.678 -12.733 1.00 92.06 106 LEU A CA 1
ATOM 841 C C . LEU A 1 106 ? -3.854 -0.773 -12.975 1.00 92.06 106 LEU A C 1
ATOM 843 O O . LEU A 1 106 ? -4.281 -1.467 -13.894 1.00 92.06 106 LEU A O 1
ATOM 847 N N . VAL A 1 107 ? -4.664 -0.089 -12.165 1.00 90.81 107 VAL A N 1
ATOM 848 C CA . VAL A 1 107 ? -6.120 -0.029 -12.350 1.00 90.81 107 VAL A CA 1
ATOM 849 C C . VAL A 1 107 ? -6.506 0.903 -13.502 1.00 90.81 107 VAL A C 1
ATOM 851 O O . VAL A 1 107 ? -7.470 0.610 -14.200 1.00 90.81 107 VAL A O 1
ATOM 854 N N . LYS A 1 108 ? -5.777 2.006 -13.720 1.00 87.19 108 LYS A N 1
ATOM 855 C CA . LYS A 1 108 ? -6.036 2.958 -14.818 1.00 87.19 108 LYS A CA 1
ATOM 856 C C . LYS A 1 108 ? -5.601 2.442 -16.188 1.00 87.19 108 LYS A C 1
ATOM 858 O O . LYS A 1 108 ? -6.230 2.785 -17.181 1.00 87.19 108 LYS A O 1
ATOM 863 N N . ASN A 1 109 ? -4.538 1.643 -16.236 1.00 78.88 109 ASN A N 1
ATOM 864 C CA . ASN A 1 109 ? -3.963 1.109 -17.475 1.00 78.88 109 ASN A CA 1
ATOM 865 C C . ASN A 1 109 ? -4.633 -0.201 -17.944 1.00 78.88 109 ASN A C 1
ATOM 867 O O . ASN A 1 109 ? -4.089 -0.899 -18.801 1.00 78.88 109 ASN A O 1
ATOM 871 N N . ARG A 1 110 ? -5.784 -0.554 -17.361 1.00 64.56 110 ARG A N 1
ATOM 872 C CA . ARG A 1 110 ? -6.620 -1.714 -17.703 1.00 64.56 110 ARG A CA 1
ATOM 873 C C . ARG A 1 110 ? -7.851 -1.297 -18.489 1.00 64.56 110 ARG A C 1
ATOM 875 O O . ARG A 1 110 ? -8.222 -2.073 -19.396 1.00 64.56 110 ARG A O 1
#

Solvent-accessible surface area (backbone atoms only — not comparable to full-atom values): 7136 Å² total; per-residue (Å²): 134,88,77,90,86,90,90,86,81,88,84,83,90,79,90,89,90,89,75,88,79,70,66,74,77,78,62,81,79,83,83,64,89,74,72,55,68,49,58,50,51,40,51,50,51,54,48,51,57,65,68,66,74,64,89,70,54,72,67,54,48,18,60,72,38,22,74,44,14,50,54,35,27,74,75,69,42,77,35,94,70,78,81,69,65,84,90,47,82,47,73,55,32,41,42,13,51,39,20,50,51,28,48,53,50,61,64,70,78,106

Mean predicted aligned error: 13.98 Å

Organism: NCBI:txid2008672

Sequence (110 aa):
MAMFAFTACQEETEIIQTEEQVTAQKQAQAKKGSEPREVSQFREKLQEIARSGESYSESEKAMLLYP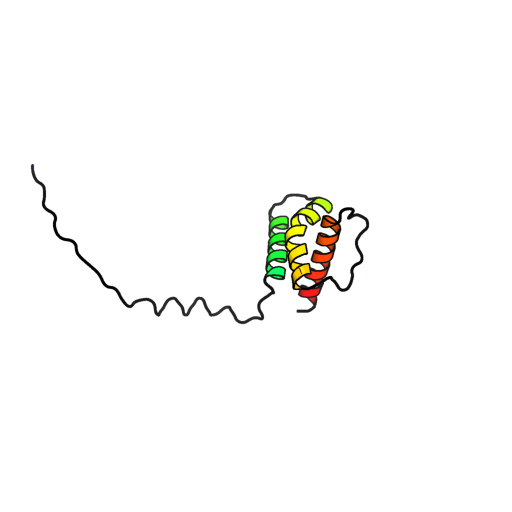VAQKLIDVHGMPEDTTVDPIFKTTEEQTAYLGFKKFIELVKNR